Protein AF-A0A6M1T2Y1-F1 (afdb_monomer)

Organism: NCBI:txid2714858

Structure (mmCIF, N/CA/C/O backbone):
data_AF-A0A6M1T2Y1-F1
#
_entry.id   AF-A0A6M1T2Y1-F1
#
loop_
_atom_site.group_PDB
_atom_site.id
_atom_site.type_symbol
_atom_site.label_atom_id
_atom_site.label_alt_id
_atom_site.label_comp_id
_atom_site.label_asym_id
_atom_site.label_entity_id
_atom_site.label_seq_id
_atom_site.pdbx_PDB_ins_code
_atom_site.Cartn_x
_atom_site.Cartn_y
_atom_site.Cartn_z
_atom_site.occupancy
_atom_site.B_iso_or_equiv
_atom_site.auth_seq_id
_atom_site.auth_comp_id
_atom_site.auth_asym_id
_atom_site.auth_atom_id
_atom_site.pdbx_PDB_model_num
ATOM 1 N N . MET A 1 1 ? 0.303 1.688 4.050 1.00 87.56 1 MET A N 1
ATOM 2 C CA . MET A 1 1 ? 1.658 1.089 3.961 1.00 87.56 1 MET A CA 1
ATOM 3 C C . MET A 1 1 ? 2.718 2.190 3.836 1.00 87.56 1 MET A C 1
ATOM 5 O O . MET A 1 1 ? 2.373 3.242 3.313 1.00 87.56 1 MET A O 1
ATOM 9 N N . ARG A 1 2 ? 3.964 2.016 4.317 1.00 90.00 2 ARG A N 1
ATOM 10 C CA . ARG A 1 2 ? 5.060 2.997 4.106 1.00 90.00 2 ARG A CA 1
ATOM 11 C C . ARG A 1 2 ? 5.927 2.614 2.901 1.00 90.00 2 ARG A C 1
ATOM 13 O O . ARG A 1 2 ? 5.983 1.443 2.539 1.00 90.00 2 ARG A O 1
ATOM 20 N N . GLY A 1 3 ? 6.683 3.564 2.340 1.00 89.38 3 GLY A N 1
ATOM 21 C CA . GLY A 1 3 ? 7.580 3.308 1.198 1.00 89.38 3 GLY A CA 1
ATOM 22 C C . GLY A 1 3 ? 8.602 2.187 1.444 1.00 89.38 3 GLY A C 1
ATOM 23 O O . GLY A 1 3 ? 8.829 1.351 0.575 1.00 89.38 3 GLY A O 1
ATOM 24 N N . GLN A 1 4 ? 9.155 2.102 2.657 1.00 89.44 4 GLN A N 1
ATOM 25 C CA . GLN A 1 4 ? 10.063 1.017 3.058 1.00 89.44 4 GLN A CA 1
ATOM 26 C C . GLN A 1 4 ? 9.411 -0.375 3.120 1.00 89.44 4 GLN A C 1
ATOM 28 O O . GLN A 1 4 ? 10.125 -1.374 3.038 1.00 89.44 4 GLN A O 1
ATOM 33 N N . ASP A 1 5 ? 8.091 -0.436 3.319 1.00 91.69 5 ASP A N 1
ATOM 34 C CA . ASP A 1 5 ? 7.337 -1.689 3.349 1.00 91.69 5 ASP A CA 1
ATOM 35 C C . ASP A 1 5 ? 7.036 -2.117 1.901 1.00 91.69 5 ASP A C 1
ATOM 37 O O . ASP A 1 5 ? 7.315 -3.255 1.535 1.00 91.69 5 ASP A O 1
ATOM 41 N N . ILE A 1 6 ? 6.599 -1.171 1.051 1.00 91.50 6 ILE A N 1
ATOM 42 C CA . ILE A 1 6 ? 6.357 -1.376 -0.392 1.00 91.50 6 ILE A CA 1
ATOM 43 C C . ILE A 1 6 ? 7.599 -1.962 -1.077 1.00 91.50 6 ILE A C 1
ATOM 45 O O . ILE A 1 6 ? 7.507 -2.961 -1.786 1.00 91.50 6 ILE A O 1
ATOM 49 N N . ALA A 1 7 ? 8.778 -1.395 -0.806 1.00 90.69 7 ALA A N 1
ATOM 50 C CA . ALA A 1 7 ? 10.048 -1.832 -1.391 1.00 90.69 7 ALA A CA 1
ATOM 51 C C . ALA A 1 7 ? 10.436 -3.288 -1.063 1.00 90.69 7 ALA A C 1
ATOM 53 O O . ALA A 1 7 ? 11.326 -3.842 -1.705 1.00 90.69 7 ALA A O 1
ATOM 54 N N . ARG A 1 8 ? 9.813 -3.891 -0.043 1.00 90.69 8 ARG A N 1
ATOM 55 C CA . ARG A 1 8 ? 10.117 -5.241 0.452 1.00 90.69 8 ARG A CA 1
ATOM 56 C C . ARG A 1 8 ? 9.006 -6.250 0.198 1.00 90.69 8 ARG A C 1
ATOM 58 O O . ARG A 1 8 ? 9.197 -7.420 0.517 1.00 90.69 8 ARG A O 1
ATOM 65 N N . LEU A 1 9 ? 7.866 -5.820 -0.342 1.00 94.31 9 LEU A N 1
ATOM 66 C CA . LEU A 1 9 ? 6.795 -6.742 -0.678 1.00 94.31 9 LEU A CA 1
ATOM 67 C C . LEU A 1 9 ? 7.270 -7.749 -1.722 1.00 94.31 9 LEU A C 1
ATOM 69 O O . LEU A 1 9 ? 7.857 -7.398 -2.748 1.00 94.31 9 LEU A O 1
ATOM 73 N N . THR A 1 10 ? 6.953 -9.004 -1.456 1.00 96.44 10 THR A N 1
ATOM 74 C CA . THR A 1 10 ? 7.175 -10.139 -2.344 1.00 96.44 10 THR A CA 1
ATOM 75 C C . THR A 1 10 ? 5.842 -10.755 -2.732 1.00 96.44 10 THR A C 1
ATOM 77 O O . THR A 1 10 ? 4.816 -10.502 -2.096 1.00 96.44 10 THR A O 1
ATOM 80 N N . TRP A 1 11 ? 5.838 -11.604 -3.753 1.00 96.88 11 TRP A N 1
ATOM 81 C CA . TRP A 1 11 ? 4.619 -12.303 -4.154 1.00 96.88 11 TRP A CA 1
ATOM 82 C C . TRP A 1 11 ? 4.053 -13.234 -3.070 1.00 96.88 11 TRP A C 1
ATOM 84 O O . TRP A 1 11 ? 2.863 -13.515 -3.094 1.00 96.88 11 TRP A O 1
ATOM 94 N N . ALA A 1 12 ? 4.847 -13.653 -2.080 1.00 96.88 12 ALA A N 1
ATOM 95 C CA . ALA A 1 12 ? 4.388 -14.396 -0.905 1.00 96.88 12 ALA A CA 1
ATOM 96 C C . ALA A 1 12 ? 3.558 -13.537 0.071 1.00 96.88 12 ALA A C 1
ATOM 98 O O . ALA A 1 12 ? 2.841 -14.070 0.921 1.00 96.88 12 ALA A O 1
ATOM 99 N N . ASN A 1 13 ? 3.647 -12.207 -0.033 1.00 97.31 13 ASN A N 1
ATOM 100 C CA . ASN A 1 13 ? 2.791 -11.284 0.710 1.00 97.31 13 ASN A CA 1
A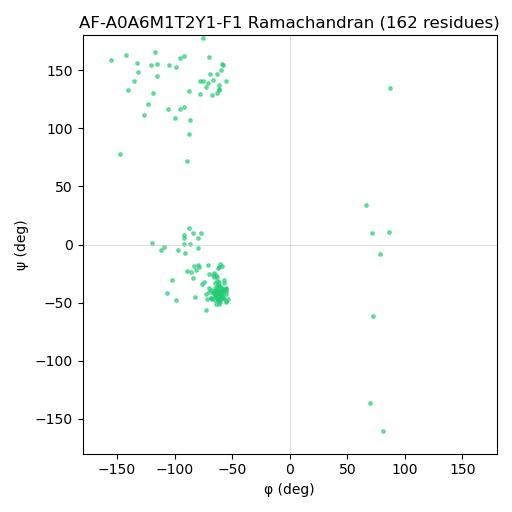TOM 101 C C . ASN A 1 13 ? 1.421 -11.112 0.043 1.00 97.31 13 ASN A C 1
ATOM 103 O O . ASN A 1 13 ? 0.474 -10.733 0.725 1.00 97.31 13 ASN A O 1
ATOM 107 N N . TYR A 1 14 ? 1.302 -11.396 -1.257 1.00 97.69 14 TYR A N 1
ATOM 108 C CA . TYR A 1 14 ? 0.048 -11.309 -1.997 1.00 97.69 14 TYR A CA 1
ATOM 109 C C . TYR A 1 14 ? -0.728 -12.627 -1.887 1.00 97.69 14 TYR A C 1
ATOM 111 O O . TYR A 1 14 ? -0.464 -13.588 -2.611 1.00 97.69 14 TYR A O 1
ATOM 119 N N . ARG A 1 15 ? -1.654 -12.695 -0.927 1.00 96.44 15 ARG A N 1
ATOM 120 C CA . ARG A 1 15 ? -2.317 -13.940 -0.509 1.00 96.44 15 ARG A CA 1
ATOM 121 C C . ARG A 1 15 ? -3.809 -13.912 -0.820 1.00 96.44 15 ARG A C 1
ATOM 123 O O . ARG A 1 15 ? -4.409 -12.845 -0.931 1.00 96.44 15 ARG A O 1
ATOM 130 N N . ALA A 1 16 ? -4.394 -15.097 -0.975 1.00 96.69 16 ALA A N 1
ATOM 131 C CA . ALA A 1 16 ? -5.843 -15.245 -0.997 1.00 96.69 16 ALA A CA 1
ATOM 132 C C . ALA A 1 16 ? -6.417 -14.967 0.397 1.00 96.69 16 ALA A C 1
ATOM 134 O O . ALA A 1 16 ? -5.779 -15.270 1.406 1.00 96.69 16 ALA A O 1
ATOM 135 N N . ASP A 1 17 ? -7.616 -14.402 0.431 1.00 95.75 17 ASP A N 1
ATOM 136 C CA . ASP A 1 17 ? -8.351 -14.129 1.657 1.00 95.75 17 ASP A CA 1
ATOM 137 C C . ASP A 1 17 ? -9.841 -14.428 1.427 1.00 95.75 17 ASP A C 1
ATOM 139 O O . ASP A 1 17 ? -10.370 -14.015 0.394 1.00 95.75 17 ASP A O 1
ATOM 143 N N . PRO A 1 18 ? -10.519 -15.154 2.333 1.00 94.31 18 PRO A N 1
ATOM 144 C CA . PRO A 1 18 ? -11.899 -15.585 2.111 1.00 94.31 18 PRO A CA 1
ATOM 145 C C . PRO A 1 18 ? -12.903 -14.426 2.060 1.00 94.31 18 PRO A C 1
ATOM 147 O O . PRO A 1 18 ? -13.911 -14.544 1.373 1.00 94.31 18 PRO A O 1
ATOM 150 N N . ASP A 1 19 ? -12.622 -13.307 2.736 1.00 95.19 19 ASP A N 1
ATOM 151 C CA . ASP A 1 19 ? -13.568 -12.189 2.856 1.00 95.19 19 ASP A CA 1
ATOM 152 C C . ASP A 1 19 ? -13.224 -11.025 1.914 1.00 95.19 19 ASP A C 1
ATOM 154 O O . ASP A 1 19 ? -14.105 -10.283 1.488 1.00 95.19 19 ASP A O 1
ATOM 158 N N . MET A 1 20 ? -11.936 -10.837 1.608 1.00 95.50 20 MET A N 1
ATOM 159 C CA . MET A 1 20 ? -11.432 -9.733 0.774 1.00 95.50 20 MET A CA 1
ATOM 160 C C . MET A 1 20 ? -10.948 -10.196 -0.611 1.00 95.50 20 MET A C 1
ATOM 162 O O . MET A 1 20 ? -10.481 -9.392 -1.418 1.00 95.50 20 MET A O 1
ATOM 166 N N . GLY A 1 21 ? -10.993 -11.502 -0.894 1.00 95.31 21 GLY A N 1
ATOM 167 C CA . GLY A 1 21 ? -10.488 -12.126 -2.119 1.00 95.31 21 GLY A CA 1
ATOM 168 C C . GLY A 1 21 ? -8.957 -12.171 -2.188 1.00 95.31 21 GLY A C 1
ATOM 169 O O . GLY A 1 21 ? -8.360 -13.249 -2.247 1.00 95.31 21 GLY A O 1
ATOM 170 N N . LYS A 1 22 ? -8.305 -11.003 -2.177 1.00 96.81 22 LYS A N 1
ATOM 171 C CA . LYS A 1 22 ? -6.844 -10.851 -2.188 1.00 96.81 22 LYS A CA 1
ATOM 172 C C . LYS A 1 22 ? -6.388 -9.813 -1.172 1.00 96.81 22 LYS A C 1
ATOM 174 O O . LYS A 1 22 ? -6.982 -8.745 -1.039 1.00 96.81 22 LYS A O 1
ATOM 179 N N . VAL A 1 23 ? -5.279 -10.106 -0.504 1.00 97.25 23 VAL A N 1
ATOM 180 C CA . VAL A 1 23 ? -4.672 -9.230 0.503 1.00 97.25 23 VAL A CA 1
ATOM 181 C C . VAL A 1 23 ? -3.173 -9.071 0.287 1.00 97.25 23 VAL A C 1
ATOM 183 O O . VAL A 1 23 ? -2.512 -9.943 -0.276 1.00 97.25 23 VAL A O 1
ATOM 186 N N . LEU A 1 24 ? -2.626 -7.972 0.802 1.00 96.69 24 LEU A N 1
ATOM 187 C CA . LEU A 1 24 ? -1.205 -7.829 1.100 1.00 96.69 24 LEU A CA 1
ATOM 188 C C . LEU A 1 24 ? -0.995 -8.055 2.601 1.00 96.69 24 LEU A C 1
ATOM 190 O O . LEU A 1 24 ? -1.377 -7.213 3.416 1.00 96.69 24 LEU A O 1
ATOM 194 N N . ALA A 1 25 ? -0.386 -9.186 2.953 1.00 95.06 25 ALA A N 1
ATOM 195 C CA . ALA A 1 25 ? -0.063 -9.579 4.322 1.00 95.06 25 ALA A CA 1
ATOM 196 C C . ALA A 1 25 ? 1.442 -9.419 4.583 1.00 95.06 25 ALA A C 1
ATOM 198 O O . ALA A 1 25 ? 2.266 -10.057 3.920 1.00 95.06 25 ALA A O 1
ATOM 199 N N . PHE A 1 26 ? 1.825 -8.539 5.510 1.00 93.69 26 PHE A N 1
ATOM 200 C CA . PHE A 1 26 ? 3.229 -8.211 5.778 1.00 93.69 26 PHE A CA 1
ATOM 201 C C . PHE A 1 26 ? 3.451 -7.683 7.198 1.00 93.69 26 PHE A C 1
ATOM 203 O O . PHE A 1 26 ? 2.549 -7.154 7.836 1.00 93.69 26 PHE A O 1
ATOM 210 N N . VAL A 1 27 ? 4.689 -7.774 7.685 1.00 91.75 27 VAL A N 1
ATOM 211 C CA . VAL A 1 27 ? 5.106 -7.194 8.970 1.00 91.75 27 VAL A CA 1
ATOM 212 C C . VAL A 1 27 ? 5.724 -5.809 8.713 1.00 91.75 27 VAL A C 1
ATOM 214 O O . VAL A 1 27 ? 6.755 -5.733 8.038 1.00 91.75 27 VAL A O 1
ATOM 217 N N . PRO A 1 28 ? 5.149 -4.700 9.222 1.00 90.00 28 PRO A N 1
ATOM 218 C CA . PRO A 1 28 ? 5.668 -3.353 8.971 1.00 90.00 28 PRO A CA 1
ATOM 219 C C . PRO A 1 28 ? 7.091 -3.177 9.500 1.00 90.00 28 PRO A C 1
ATOM 221 O O . PRO A 1 28 ? 7.382 -3.526 10.637 1.00 90.00 28 PRO A O 1
ATOM 224 N N . ARG A 1 29 ? 7.992 -2.543 8.752 1.00 88.69 29 ARG A N 1
ATOM 225 C CA . ARG A 1 29 ? 9.403 -2.451 9.164 1.00 88.69 29 ARG A CA 1
ATOM 226 C C . ARG A 1 29 ? 9.623 -1.618 10.433 1.00 88.69 29 ARG A C 1
ATOM 228 O O . ARG A 1 29 ? 10.431 -2.000 11.270 1.00 88.69 29 ARG A O 1
ATOM 235 N N . LYS A 1 30 ? 8.923 -0.485 10.587 1.00 83.06 30 LYS A N 1
ATOM 236 C CA . LYS A 1 30 ? 9.128 0.434 11.730 1.00 83.06 30 LYS A CA 1
ATOM 237 C C . LYS A 1 30 ? 8.577 -0.132 13.043 1.00 83.06 30 LYS A C 1
ATOM 239 O O . LYS A 1 30 ? 9.224 -0.028 14.076 1.00 83.06 30 LYS A O 1
ATOM 244 N N . ASN A 1 31 ? 7.388 -0.735 12.994 1.00 84.25 31 ASN A N 1
ATOM 245 C CA . ASN A 1 31 ? 6.635 -1.130 14.190 1.00 84.25 31 ASN A CA 1
ATOM 246 C C . ASN A 1 31 ? 6.370 -2.639 14.277 1.00 84.25 31 ASN A C 1
ATOM 248 O O . ASN A 1 31 ? 5.721 -3.082 15.218 1.00 84.25 31 ASN A O 1
ATOM 252 N N . GLY A 1 32 ? 6.851 -3.436 13.324 1.00 80.00 32 GLY A 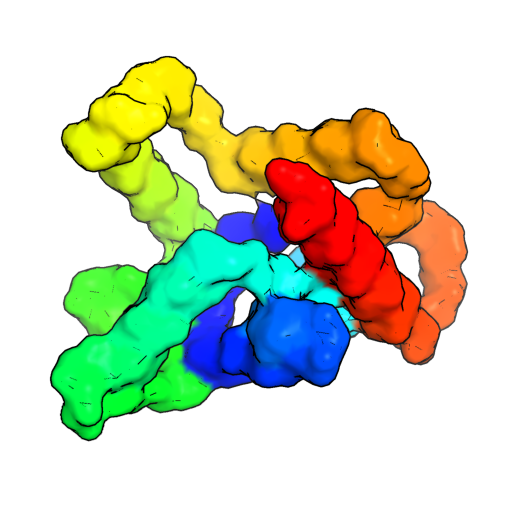N 1
ATOM 253 C CA . GLY A 1 32 ? 6.463 -4.835 13.121 1.00 80.00 32 GLY A CA 1
ATOM 254 C C . GLY A 1 32 ? 6.696 -5.743 14.315 1.00 80.00 32 GLY A C 1
ATOM 255 O O . GLY A 1 32 ? 5.822 -6.52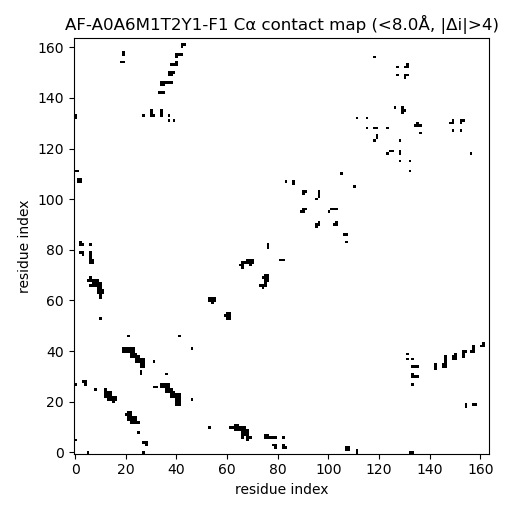7 14.660 1.00 80.00 32 GLY A O 1
ATOM 256 N N . GLY A 1 33 ? 7.811 -5.569 15.032 1.00 81.69 33 GLY A N 1
ATOM 257 C CA . GLY A 1 33 ? 8.070 -6.323 16.266 1.00 81.69 33 GLY A CA 1
ATOM 258 C C . GLY A 1 33 ? 7.035 -6.069 17.371 1.00 81.69 33 GLY A C 1
ATOM 259 O O . GLY A 1 33 ? 6.894 -6.872 18.295 1.00 81.69 33 GLY A O 1
ATOM 260 N N . LYS A 1 34 ? 6.292 -4.961 17.282 1.00 82.06 34 LYS A N 1
ATOM 261 C CA . LYS A 1 34 ? 5.204 -4.607 18.194 1.00 82.06 34 LYS A CA 1
ATOM 262 C C . LYS A 1 34 ? 3.842 -4.971 17.598 1.00 82.06 34 LYS A C 1
ATOM 264 O O . LYS A 1 34 ? 3.031 -5.552 18.311 1.00 82.06 34 LYS A O 1
ATOM 269 N N . VAL A 1 35 ? 3.567 -4.624 16.341 1.00 79.31 35 VAL A N 1
ATOM 270 C CA . VAL A 1 35 ? 2.224 -4.779 15.742 1.00 79.31 35 VAL A CA 1
ATOM 271 C C . VAL A 1 35 ? 1.962 -6.167 15.153 1.00 79.31 35 VAL A C 1
ATOM 273 O O . VAL A 1 35 ? 0.812 -6.581 15.114 1.00 79.31 35 VAL A O 1
ATOM 276 N N . GLY A 1 36 ? 3.003 -6.918 14.787 1.00 85.50 36 GLY A N 1
ATOM 277 C CA . GLY A 1 36 ? 2.870 -8.213 14.117 1.00 85.50 36 GLY A CA 1
ATOM 278 C C . GLY A 1 36 ? 2.622 -8.088 12.611 1.00 85.50 36 GLY A C 1
ATOM 279 O O . GLY A 1 36 ? 2.941 -7.065 11.999 1.00 85.50 36 GLY A O 1
ATOM 280 N N . GLU A 1 37 ? 2.105 -9.163 12.010 1.00 89.50 37 GLU A N 1
ATOM 281 C CA . GLU A 1 37 ? 1.658 -9.158 10.614 1.00 89.50 37 GLU A CA 1
ATOM 282 C C . GLU A 1 37 ? 0.358 -8.360 10.495 1.00 89.50 37 GLU A C 1
ATOM 284 O O . GLU A 1 37 ? -0.559 -8.506 11.303 1.00 89.50 37 GLU A O 1
ATOM 289 N N . ILE A 1 38 ? 0.300 -7.513 9.474 1.00 89.50 38 ILE A N 1
ATOM 290 C CA . ILE A 1 38 ? -0.861 -6.708 9.126 1.00 89.50 38 ILE A CA 1
ATOM 291 C C . ILE A 1 38 ? -1.357 -7.159 7.761 1.00 89.50 38 ILE A C 1
ATOM 293 O O . ILE A 1 38 ? -0.562 -7.513 6.889 1.00 89.50 38 ILE A O 1
ATOM 297 N N . THR A 1 39 ? -2.670 -7.132 7.584 1.00 93.38 39 THR A N 1
ATOM 298 C CA . THR A 1 39 ? -3.333 -7.546 6.349 1.00 93.38 39 THR A CA 1
ATOM 299 C C . THR A 1 39 ? -4.084 -6.353 5.787 1.00 93.38 39 THR A C 1
ATOM 301 O O . THR A 1 39 ? -4.801 -5.691 6.529 1.00 93.38 39 THR A O 1
ATOM 304 N N . ILE A 1 40 ? -3.897 -6.070 4.499 1.00 94.25 40 ILE A N 1
ATOM 305 C CA . ILE A 1 40 ? -4.600 -5.001 3.785 1.00 94.25 40 ILE A CA 1
ATOM 306 C C . ILE A 1 40 ? -5.322 -5.621 2.588 1.00 94.25 40 ILE A C 1
ATOM 308 O O . ILE A 1 40 ? -4.671 -6.219 1.730 1.00 94.25 40 ILE A O 1
ATOM 312 N N . GLY A 1 41 ? -6.646 -5.472 2.526 1.00 95.75 41 GLY A N 1
ATOM 313 C CA . GLY A 1 41 ? -7.458 -5.884 1.376 1.00 95.75 41 GLY A CA 1
ATOM 314 C C . GLY A 1 41 ? -7.064 -5.130 0.109 1.00 95.75 41 GLY A C 1
ATOM 315 O O . GLY A 1 41 ? -6.908 -3.909 0.134 1.00 95.75 41 GLY A O 1
ATOM 316 N N . VAL A 1 42 ? -6.894 -5.849 -0.999 1.00 95.44 42 VAL A N 1
ATOM 317 C CA . VAL A 1 42 ? -6.491 -5.272 -2.287 1.00 95.44 42 VAL A CA 1
ATOM 318 C C . VAL A 1 42 ? -7.744 -4.904 -3.091 1.00 95.44 42 VAL A C 1
ATOM 320 O O . VAL A 1 42 ? -8.518 -5.805 -3.414 1.00 95.44 42 VAL A O 1
ATOM 323 N N . PRO A 1 43 ? -7.968 -3.617 -3.429 1.00 92.38 43 PRO A N 1
ATOM 324 C CA . PRO A 1 43 ? -9.107 -3.195 -4.251 1.00 92.38 43 PRO A CA 1
ATOM 325 C C . PRO A 1 43 ? -9.117 -3.862 -5.632 1.00 92.38 43 PRO A C 1
ATOM 327 O O . PRO A 1 43 ? -8.058 -4.235 -6.137 1.00 92.38 43 PRO A O 1
ATOM 330 N N . ALA A 1 44 ? -10.290 -3.977 -6.261 1.00 91.38 44 ALA A N 1
ATOM 331 C CA . ALA A 1 44 ? -10.478 -4.730 -7.508 1.00 91.38 44 ALA A CA 1
ATOM 332 C C . ALA A 1 44 ? -9.554 -4.283 -8.661 1.00 91.38 44 ALA A C 1
ATOM 334 O O . ALA A 1 44 ? -8.964 -5.124 -9.344 1.00 91.38 44 ALA A O 1
ATOM 335 N N . GLU A 1 45 ? -9.369 -2.973 -8.842 1.00 91.44 45 GLU A N 1
ATOM 336 C CA . GLU A 1 45 ? -8.491 -2.418 -9.881 1.00 91.44 45 GLU A CA 1
ATOM 337 C C . GLU A 1 45 ? -7.026 -2.807 -9.654 1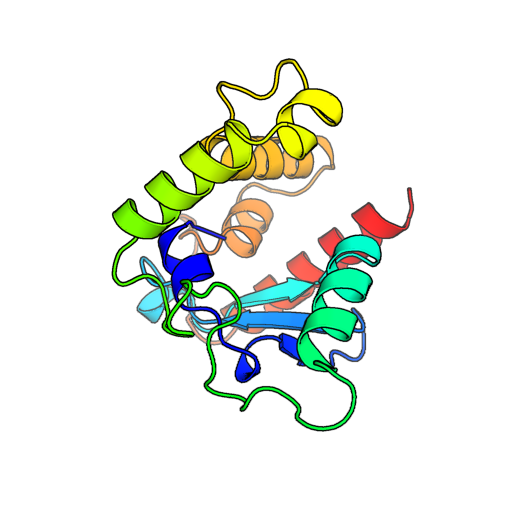.00 91.44 45 GLU A C 1
ATOM 339 O O . GLU A 1 45 ? -6.376 -3.387 -10.526 1.00 91.44 45 GLU A O 1
ATOM 344 N N . LEU A 1 46 ? -6.515 -2.577 -8.438 1.00 93.12 46 LEU A N 1
ATOM 345 C CA . LEU A 1 46 ? -5.151 -2.959 -8.073 1.00 93.12 46 LEU A CA 1
ATOM 346 C C . LEU A 1 46 ? -4.966 -4.480 -8.122 1.00 93.12 46 LEU A C 1
ATOM 348 O O . LEU A 1 46 ? -3.914 -4.963 -8.533 1.00 93.12 46 LEU A O 1
ATOM 352 N N . ARG A 1 47 ? -5.987 -5.243 -7.725 1.00 95.38 47 ARG A N 1
ATOM 353 C CA . ARG A 1 47 ? -5.982 -6.703 -7.804 1.00 95.38 47 ARG A CA 1
ATOM 354 C C . ARG A 1 47 ? -5.799 -7.160 -9.244 1.00 95.38 47 ARG A C 1
ATOM 356 O O . ARG A 1 47 ? -4.947 -8.004 -9.474 1.00 95.38 47 ARG A O 1
ATOM 363 N N . SER A 1 48 ? -6.543 -6.588 -10.185 1.00 94.88 48 SER A N 1
ATOM 364 C CA . SER A 1 48 ? -6.460 -6.961 -11.601 1.00 94.88 48 SER A CA 1
ATOM 365 C C . SER A 1 48 ? -5.047 -6.745 -12.152 1.00 94.88 48 SER A C 1
ATOM 367 O O . SER A 1 48 ? -4.492 -7.627 -12.805 1.00 94.88 48 SER A O 1
ATOM 369 N N . LEU A 1 49 ? -4.418 -5.616 -11.804 1.00 94.06 49 LEU A N 1
ATOM 370 C CA . LEU A 1 49 ? -3.028 -5.330 -12.171 1.00 94.06 49 LEU A CA 1
ATOM 371 C C . LEU A 1 49 ? -2.041 -6.322 -11.533 1.00 94.06 49 LEU A C 1
ATOM 373 O O . LEU A 1 49 ? -1.153 -6.837 -12.211 1.00 94.06 49 LEU A O 1
ATOM 377 N N . LEU A 1 50 ? -2.193 -6.617 -10.239 1.00 95.81 50 LEU A N 1
ATOM 378 C CA . LEU A 1 50 ? -1.307 -7.540 -9.524 1.00 95.81 50 LEU A CA 1
ATOM 379 C C . LEU A 1 50 ? -1.465 -8.992 -9.991 1.00 95.81 50 LEU A C 1
ATOM 381 O O . LEU A 1 50 ? -0.458 -9.687 -10.120 1.00 95.81 50 LEU A O 1
ATOM 385 N N . ASP A 1 51 ? -2.690 -9.441 -10.266 1.00 95.56 51 ASP A N 1
ATOM 386 C CA . ASP A 1 51 ? -2.974 -10.772 -10.805 1.00 95.56 51 ASP A CA 1
ATOM 387 C C . ASP A 1 51 ? -2.328 -10.923 -12.200 1.00 95.56 51 ASP A C 1
ATOM 389 O O . ASP A 1 51 ? -1.625 -11.906 -12.437 1.00 95.56 51 ASP A O 1
ATOM 393 N N . ALA A 1 52 ? -2.440 -9.916 -13.078 1.00 93.75 52 ALA A N 1
ATOM 394 C CA . ALA A 1 52 ? -1.765 -9.911 -14.382 1.00 93.75 52 ALA A CA 1
ATOM 395 C C . ALA A 1 52 ? -0.230 -9.934 -14.249 1.00 93.75 52 ALA A C 1
ATOM 397 O O . ALA A 1 52 ? 0.452 -10.743 -14.878 1.00 93.75 52 ALA A O 1
ATOM 398 N N . MET A 1 53 ? 0.332 -9.104 -13.364 1.00 93.19 53 MET A N 1
ATOM 399 C CA . MET A 1 53 ? 1.772 -9.100 -13.083 1.00 93.19 53 MET A CA 1
ATOM 400 C C . MET A 1 53 ? 2.273 -10.438 -12.512 1.00 93.19 53 MET A C 1
ATOM 402 O O . MET A 1 53 ? 3.407 -10.837 -12.788 1.00 93.19 53 MET A O 1
ATOM 406 N N . LYS A 1 54 ? 1.456 -11.128 -11.704 1.00 93.12 54 LYS A N 1
ATOM 407 C CA . LYS A 1 54 ? 1.779 -12.437 -11.120 1.00 93.12 54 LYS A CA 1
ATOM 408 C C . LYS A 1 54 ? 1.653 -13.573 -12.133 1.00 93.12 54 LYS A C 1
ATOM 410 O O . LYS A 1 54 ? 2.430 -14.522 -12.054 1.00 93.12 54 LYS A O 1
ATOM 415 N N . ALA A 1 55 ? 0.709 -13.483 -13.065 1.00 91.38 55 ALA A N 1
ATOM 416 C CA . ALA A 1 55 ? 0.594 -14.428 -14.172 1.00 91.38 55 ALA A CA 1
ATOM 417 C C . ALA A 1 55 ? 1.831 -14.384 -15.088 1.00 91.38 55 ALA A C 1
ATOM 419 O O . ALA A 1 55 ? 2.198 -15.405 -15.667 1.00 91.38 55 ALA A O 1
ATOM 420 N N . GLY A 1 56 ? 2.513 -13.235 -15.157 1.00 85.19 56 GLY A N 1
ATOM 421 C CA . GLY A 1 56 ? 3.715 -13.065 -15.967 1.00 85.19 56 GLY A CA 1
ATOM 422 C C . GLY A 1 56 ? 3.381 -13.094 -17.457 1.00 85.19 56 GLY A C 1
ATOM 423 O O . GLY A 1 56 ? 2.401 -12.495 -17.885 1.00 85.19 56 GLY A O 1
ATOM 424 N N . ASP A 1 57 ? 4.187 -13.806 -18.239 1.00 81.19 57 ASP A N 1
ATOM 425 C CA . ASP A 1 57 ? 3.935 -14.084 -19.662 1.00 81.19 57 ASP A CA 1
ATOM 426 C C . ASP A 1 57 ? 3.005 -15.296 -19.882 1.00 81.19 57 ASP A C 1
ATOM 428 O O . ASP A 1 57 ? 2.880 -15.797 -20.997 1.00 81.19 57 ASP A O 1
ATOM 432 N N . GLY A 1 58 ? 2.386 -15.811 -18.812 1.00 76.38 58 GLY A N 1
ATOM 433 C CA . GLY A 1 58 ? 1.566 -17.023 -18.835 1.00 76.38 58 GLY A CA 1
ATOM 434 C C . GLY A 1 58 ? 2.366 -18.331 -18.848 1.00 76.38 58 GLY A C 1
ATOM 435 O O . GLY A 1 58 ? 1.774 -19.392 -18.666 1.00 76.38 58 GLY A O 1
ATOM 436 N N . THR A 1 59 ? 3.693 -18.270 -18.998 1.00 75.12 59 THR A N 1
ATOM 437 C CA . THR A 1 59 ? 4.587 -19.439 -19.043 1.00 75.12 59 THR A CA 1
ATOM 438 C C . THR A 1 59 ? 5.395 -19.564 -17.754 1.00 75.12 59 THR A C 1
ATOM 440 O O . THR A 1 59 ? 5.534 -20.658 -17.206 1.00 75.12 59 THR A O 1
ATOM 443 N N . VAL A 1 60 ? 5.893 -18.442 -17.225 1.00 78.44 60 VAL A N 1
ATOM 444 C CA . VAL A 1 60 ? 6.682 -18.404 -15.989 1.00 78.44 60 VAL A CA 1
ATOM 445 C C . VAL A 1 60 ? 6.086 -17.408 -15.003 1.00 78.44 60 VAL A C 1
ATOM 447 O O . VAL A 1 60 ? 6.175 -16.189 -15.161 1.00 78.44 60 VAL A O 1
ATOM 450 N N . GLN A 1 61 ? 5.540 -17.935 -13.908 1.00 86.25 61 GLN A N 1
ATOM 451 C CA . GLN A 1 61 ? 5.123 -17.102 -12.787 1.00 86.25 61 GLN A CA 1
ATOM 452 C C . GLN A 1 61 ? 6.341 -16.685 -11.949 1.00 86.25 61 GLN A C 1
ATOM 454 O O . GLN A 1 61 ? 7.221 -17.508 -11.679 1.00 86.25 61 GLN A O 1
ATOM 459 N N . PRO A 1 62 ? 6.395 -15.438 -11.448 1.00 89.62 62 PRO A N 1
ATOM 460 C CA . PRO A 1 62 ? 7.414 -15.029 -10.494 1.00 89.62 62 PRO A CA 1
ATOM 461 C C . PRO A 1 62 ? 7.423 -15.941 -9.263 1.00 89.62 62 PRO A C 1
ATOM 463 O O . PRO A 1 62 ? 6.363 -16.285 -8.734 1.00 89.62 62 PRO A O 1
ATOM 466 N N . ALA A 1 63 ? 8.605 -16.269 -8.743 1.00 91.62 63 ALA A N 1
ATOM 467 C CA . ALA A 1 63 ? 8.725 -16.999 -7.483 1.00 91.62 63 ALA A CA 1
ATOM 468 C C . ALA A 1 63 ? 8.044 -16.245 -6.322 1.00 91.62 63 ALA A C 1
ATOM 470 O O . ALA A 1 63 ? 7.924 -15.019 -6.338 1.00 91.62 63 ALA A O 1
ATOM 471 N N . GLY A 1 64 ? 7.610 -16.967 -5.283 1.00 92.38 64 GLY A N 1
ATOM 472 C CA . GLY A 1 64 ? 6.960 -16.361 -4.113 1.00 92.38 64 GLY A CA 1
ATOM 473 C C . GLY A 1 64 ? 7.833 -15.311 -3.414 1.00 92.38 64 GLY A C 1
ATOM 474 O O . GLY A 1 64 ? 7.352 -14.244 -3.056 1.00 92.38 64 GLY A O 1
ATOM 475 N N . ASN A 1 65 ? 9.134 -15.564 -3.290 1.00 94.00 65 ASN A N 1
ATOM 476 C CA . ASN A 1 65 ? 10.092 -14.627 -2.695 1.00 94.00 65 ASN A CA 1
ATOM 477 C C . ASN A 1 65 ? 10.542 -13.505 -3.650 1.00 94.00 65 ASN A C 1
ATOM 479 O O . ASN A 1 65 ? 11.315 -12.637 -3.240 1.00 94.00 65 ASN A O 1
ATOM 483 N N . ALA A 1 66 ? 10.094 -13.507 -4.910 1.00 94.62 66 ALA A N 1
ATOM 484 C CA . ALA A 1 66 ? 10.449 -12.450 -5.841 1.00 94.62 66 ALA A CA 1
ATOM 485 C C . ALA A 1 66 ? 9.734 -11.141 -5.448 1.00 94.62 66 ALA A C 1
ATOM 487 O O . ALA A 1 66 ? 8.559 -11.169 -5.064 1.00 94.62 66 ALA A O 1
ATOM 488 N N . PRO A 1 67 ? 10.423 -9.991 -5.536 1.00 95.19 67 PRO A N 1
ATOM 489 C CA . PRO A 1 67 ? 9.853 -8.695 -5.194 1.00 95.19 67 PRO A CA 1
ATOM 490 C C . PRO A 1 67 ? 8.736 -8.295 -6.162 1.00 95.19 67 PRO A C 1
ATOM 492 O O . PRO A 1 67 ? 8.860 -8.492 -7.373 1.00 95.19 67 PRO A O 1
ATOM 495 N N . ILE A 1 68 ? 7.676 -7.682 -5.626 1.00 94.88 68 ILE A N 1
ATOM 496 C CA . ILE A 1 68 ? 6.610 -7.064 -6.430 1.00 94.88 68 ILE A CA 1
ATOM 497 C C . ILE A 1 68 ? 7.150 -5.775 -7.060 1.00 94.88 68 ILE A C 1
ATOM 499 O O . ILE A 1 68 ? 7.178 -5.630 -8.280 1.00 94.88 68 ILE A O 1
ATOM 503 N N . CYS A 1 69 ? 7.652 -4.857 -6.229 1.00 92.00 69 CYS A N 1
ATOM 504 C CA . CYS A 1 69 ? 8.321 -3.641 -6.683 1.00 92.00 69 CYS A CA 1
ATOM 505 C C . CYS A 1 69 ? 9.808 -3.927 -6.916 1.00 92.00 69 CYS A C 1
ATOM 507 O O . CYS A 1 69 ? 10.575 -4.102 -5.964 1.00 92.00 69 CYS A O 1
ATOM 509 N N . ARG A 1 70 ? 10.216 -3.978 -8.186 1.00 90.88 70 ARG A N 1
ATOM 510 C CA . ARG A 1 70 ? 11.560 -4.394 -8.599 1.00 90.88 70 ARG A CA 1
ATOM 511 C C . ARG A 1 70 ? 12.183 -3.431 -9.601 1.00 90.88 70 ARG A C 1
ATOM 513 O O . ARG A 1 70 ? 11.484 -2.842 -10.417 1.00 90.88 70 ARG A O 1
ATOM 520 N N . ASN A 1 71 ? 13.504 -3.304 -9.551 1.00 88.94 71 ASN A N 1
ATOM 521 C CA . ASN A 1 71 ? 14.265 -2.562 -10.553 1.00 88.94 71 ASN A CA 1
ATOM 522 C C . ASN A 1 71 ? 14.390 -3.352 -11.870 1.00 88.94 71 ASN A C 1
ATOM 524 O O . ASN A 1 71 ? 13.981 -4.511 -11.962 1.00 88.94 71 ASN A O 1
ATOM 528 N N . SER A 1 72 ? 15.027 -2.749 -12.876 1.00 86.50 72 SER A N 1
ATOM 529 C CA . SER A 1 72 ? 15.278 -3.370 -14.188 1.00 86.50 72 SER A CA 1
ATOM 530 C C . SER A 1 72 ? 16.090 -4.671 -14.130 1.00 86.50 72 SER A C 1
ATOM 532 O O . SER A 1 72 ? 16.045 -5.464 -15.062 1.00 86.50 72 SER A O 1
ATOM 534 N N . ARG A 1 73 ? 16.801 -4.934 -13.025 1.00 88.31 73 ARG A N 1
ATOM 535 C CA . ARG A 1 73 ? 17.548 -6.180 -12.777 1.00 88.31 73 ARG A CA 1
ATOM 536 C C . ARG A 1 73 ? 16.719 -7.238 -12.038 1.00 88.31 73 ARG A C 1
ATOM 538 O O . ARG A 1 73 ? 17.280 -8.218 -11.555 1.00 88.31 73 ARG A O 1
ATOM 545 N N . GLY A 1 74 ? 15.418 -7.010 -11.857 1.00 88.38 74 GLY A N 1
ATOM 546 C CA . GLY A 1 74 ? 14.511 -7.909 -11.143 1.00 88.38 74 GLY A CA 1
ATOM 547 C C . GLY A 1 74 ? 14.706 -7.952 -9.622 1.00 88.38 74 GLY A C 1
ATOM 548 O O . GLY A 1 74 ? 14.117 -8.805 -8.962 1.00 88.38 74 GLY A O 1
ATOM 549 N N . LYS A 1 75 ? 15.512 -7.050 -9.043 1.00 90.12 75 LYS A N 1
ATOM 550 C CA . LYS A 1 75 ? 15.798 -7.012 -7.599 1.00 90.12 75 LYS A CA 1
ATOM 551 C C . LYS A 1 75 ? 14.939 -5.979 -6.877 1.00 90.12 75 LYS A C 1
ATOM 553 O O . LYS A 1 75 ? 14.564 -4.962 -7.457 1.00 90.12 75 LYS A O 1
ATOM 558 N N . ALA A 1 76 ? 14.684 -6.226 -5.594 1.00 90.88 76 ALA A N 1
ATOM 559 C CA . ALA A 1 76 ? 14.006 -5.280 -4.716 1.00 90.88 76 ALA A CA 1
ATOM 560 C C . ALA A 1 76 ? 14.793 -3.966 -4.639 1.00 90.88 76 ALA A C 1
ATOM 562 O O . ALA A 1 76 ? 16.027 -3.961 -4.728 1.00 90.88 76 ALA A O 1
ATOM 563 N N . TYR A 1 77 ? 14.093 -2.853 -4.432 1.00 90.25 77 TYR A N 1
ATOM 564 C CA . TYR A 1 77 ? 14.763 -1.584 -4.173 1.00 90.25 77 TYR A CA 1
ATOM 565 C C . TYR A 1 77 ? 15.480 -1.640 -2.812 1.00 90.25 77 TYR A C 1
ATOM 567 O O . TYR A 1 77 ? 14.866 -2.009 -1.809 1.00 90.25 77 TYR A O 1
ATOM 575 N N . PRO A 1 78 ? 16.778 -1.289 -2.742 1.00 86.06 78 PRO A N 1
ATOM 576 C CA . PRO A 1 78 ? 17.604 -1.571 -1.564 1.00 86.06 78 PRO A CA 1
ATOM 577 C C . PRO A 1 78 ? 17.220 -0.726 -0.341 1.00 86.06 78 PRO A C 1
ATOM 579 O O . PRO A 1 78 ? 17.462 -1.126 0.799 1.00 86.06 78 PRO A O 1
ATOM 582 N N . THR A 1 79 ? 16.628 0.451 -0.559 1.00 86.69 79 THR A N 1
ATOM 583 C CA . THR A 1 79 ? 16.317 1.424 0.493 1.00 86.69 79 THR A CA 1
ATOM 584 C C . THR A 1 79 ? 14.982 2.122 0.242 1.00 86.69 79 THR A C 1
ATOM 586 O O . THR A 1 79 ? 14.469 2.145 -0.878 1.00 86.69 79 THR A O 1
ATOM 589 N N . GLU A 1 80 ? 14.432 2.752 1.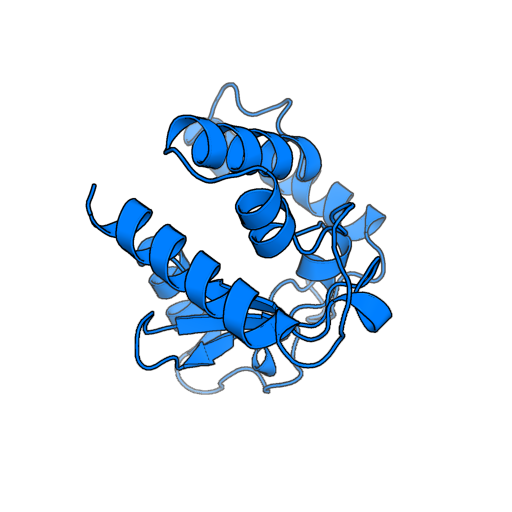286 1.00 86.31 80 GLU A N 1
ATOM 590 C CA . GLU A 1 80 ? 13.280 3.649 1.134 1.00 86.31 80 GLU A CA 1
ATOM 591 C C . GLU A 1 80 ? 13.601 4.816 0.195 1.00 86.31 80 GLU A C 1
ATOM 593 O O . GLU A 1 80 ? 12.749 5.216 -0.593 1.00 86.31 80 GLU A O 1
ATOM 598 N N . ASN A 1 81 ? 14.834 5.332 0.235 1.00 89.81 81 ASN A N 1
ATOM 599 C CA . ASN A 1 81 ? 15.250 6.415 -0.648 1.00 89.81 81 ASN A CA 1
ATOM 600 C C . ASN A 1 81 ? 15.201 5.996 -2.125 1.00 89.81 81 ASN A C 1
ATOM 602 O O . ASN A 1 81 ? 14.677 6.737 -2.949 1.00 89.81 81 ASN A O 1
ATOM 606 N N . ALA A 1 82 ? 15.650 4.778 -2.451 1.00 90.62 82 ALA A N 1
ATOM 607 C CA . ALA A 1 82 ? 15.526 4.238 -3.804 1.00 90.62 82 ALA A CA 1
ATOM 608 C C . ALA A 1 82 ? 14.051 4.133 -4.236 1.00 90.62 82 ALA A C 1
ATOM 610 O O . ALA A 1 82 ? 13.705 4.524 -5.347 1.00 90.62 82 ALA A O 1
ATOM 611 N N . MET A 1 83 ? 13.159 3.695 -3.340 1.00 90.19 83 MET A N 1
ATOM 612 C CA . MET A 1 83 ? 11.716 3.661 -3.617 1.00 90.19 83 MET A CA 1
ATOM 613 C C . MET A 1 83 ? 11.125 5.065 -3.828 1.00 90.19 83 MET A C 1
ATOM 615 O O . MET A 1 83 ? 10.293 5.268 -4.709 1.00 90.19 83 MET A O 1
ATOM 619 N N . ARG A 1 84 ? 11.572 6.061 -3.052 1.00 90.75 84 ARG A N 1
ATOM 620 C CA . ARG A 1 84 ? 11.167 7.464 -3.227 1.00 90.75 84 ARG A CA 1
ATOM 621 C C . ARG A 1 84 ? 11.637 8.020 -4.567 1.00 90.75 84 ARG A C 1
ATOM 623 O O . ARG A 1 84 ? 10.849 8.677 -5.233 1.00 90.75 84 ARG A O 1
ATOM 630 N N . GLN A 1 85 ? 12.871 7.736 -4.981 1.00 92.00 85 GLN A N 1
ATOM 631 C CA . GLN A 1 85 ? 13.385 8.144 -6.292 1.00 92.00 85 GLN A CA 1
ATOM 632 C C . GLN A 1 85 ? 12.561 7.538 -7.430 1.00 92.00 85 GLN A C 1
ATOM 634 O O . GLN A 1 85 ? 12.182 8.254 -8.349 1.00 92.00 85 GLN A O 1
ATOM 639 N N . VAL A 1 86 ? 12.207 6.254 -7.337 1.00 91.19 86 VAL A N 1
ATOM 640 C CA . VAL A 1 86 ? 11.330 5.591 -8.317 1.00 91.19 86 VAL A CA 1
ATOM 641 C C . VAL A 1 86 ? 9.969 6.273 -8.386 1.00 91.19 86 VAL A C 1
ATOM 643 O O . VAL A 1 86 ? 9.481 6.532 -9.478 1.00 91.19 86 VAL A O 1
ATOM 646 N N . TRP A 1 87 ? 9.379 6.623 -7.241 1.00 92.62 87 TRP A N 1
ATOM 647 C CA . TRP A 1 87 ? 8.131 7.385 -7.214 1.00 92.62 87 TRP A CA 1
ATOM 648 C C . TRP A 1 87 ? 8.262 8.743 -7.917 1.00 92.62 87 TRP A C 1
ATOM 650 O O . TRP A 1 87 ? 7.382 9.110 -8.688 1.00 92.62 87 TRP A O 1
ATOM 660 N N . GLN A 1 88 ? 9.372 9.467 -7.720 1.00 92.56 88 GLN A N 1
ATOM 661 C CA . GLN A 1 88 ? 9.616 10.708 -8.467 1.00 92.56 88 GLN A CA 1
ATOM 662 C C . GLN A 1 88 ? 9.679 10.455 -9.978 1.00 92.56 88 GLN A C 1
ATOM 664 O O . GLN A 1 88 ? 9.070 11.199 -10.736 1.00 92.56 88 GLN A O 1
ATOM 669 N N . GLN A 1 89 ? 10.336 9.379 -10.419 1.00 91.88 89 GLN A N 1
ATOM 670 C CA . GLN A 1 89 ? 10.397 9.030 -11.843 1.00 91.88 89 GLN A CA 1
ATOM 671 C C . GLN A 1 89 ? 9.024 8.661 -12.419 1.00 91.88 89 GLN A C 1
ATOM 673 O O . GLN A 1 89 ? 8.687 9.100 -13.515 1.00 91.88 89 GLN A O 1
ATOM 678 N N . VAL A 1 90 ? 8.197 7.921 -11.670 1.00 91.69 90 VAL A N 1
ATOM 679 C CA . VAL A 1 90 ? 6.810 7.625 -12.068 1.00 91.69 90 VAL A CA 1
ATOM 680 C C . VAL A 1 90 ? 6.032 8.920 -12.289 1.00 91.69 90 VAL A C 1
ATOM 682 O O . VAL A 1 90 ? 5.401 9.067 -13.331 1.00 91.69 90 VAL A O 1
ATOM 685 N N . LYS A 1 91 ? 6.139 9.892 -11.376 1.00 93.50 91 LYS A N 1
ATOM 686 C CA . LYS A 1 91 ? 5.464 11.191 -11.520 1.00 93.50 91 LYS A CA 1
ATOM 687 C C . LYS A 1 91 ? 5.950 12.021 -12.709 1.00 93.50 91 LYS A C 1
ATOM 689 O O . LYS A 1 91 ? 5.207 12.851 -13.223 1.00 93.50 91 LYS A O 1
ATOM 694 N N . LEU A 1 92 ? 7.193 11.819 -13.145 1.00 92.31 92 LEU A N 1
ATOM 695 C CA . LEU A 1 92 ? 7.744 12.498 -14.318 1.00 92.31 92 LEU A CA 1
ATOM 696 C C . LEU A 1 92 ? 7.295 11.871 -15.643 1.00 92.31 92 LEU A C 1
ATOM 698 O O . LEU A 1 92 ? 7.400 12.547 -16.671 1.00 92.31 92 LEU A O 1
ATOM 702 N N . SER A 1 93 ? 6.790 10.631 -15.620 1.00 93.38 93 SER A N 1
ATOM 703 C CA . SER A 1 93 ? 6.301 9.933 -16.811 1.00 93.38 93 SER A CA 1
ATOM 704 C C . SER A 1 93 ? 5.101 10.641 -17.445 1.00 93.38 93 SER A C 1
ATOM 706 O O . SER A 1 93 ? 4.259 11.218 -16.754 1.00 93.38 93 SER A O 1
ATOM 708 N N . GLU A 1 94 ? 5.006 10.567 -18.772 1.00 94.56 94 GLU A N 1
ATOM 709 C CA . GLU A 1 94 ? 3.890 11.148 -19.528 1.00 94.56 94 GLU A CA 1
ATOM 710 C C . GLU A 1 94 ? 2.552 10.531 -19.120 1.00 94.56 94 GLU A C 1
ATOM 712 O O . GLU A 1 94 ? 1.583 11.256 -18.924 1.00 94.56 94 GLU A O 1
ATOM 717 N N . ALA A 1 95 ? 2.518 9.213 -18.895 1.00 93.19 95 ALA A N 1
ATOM 718 C CA . ALA A 1 95 ? 1.318 8.510 -18.450 1.00 93.19 95 ALA A CA 1
ATOM 719 C C . ALA A 1 95 ? 0.787 9.054 -17.113 1.00 93.19 95 ALA A C 1
ATOM 721 O O . ALA A 1 95 ? -0.414 9.273 -16.975 1.00 93.19 95 ALA A O 1
ATOM 722 N N . PHE A 1 96 ? 1.670 9.319 -16.140 1.00 93.38 96 PHE A N 1
ATOM 723 C CA . PHE A 1 96 ? 1.252 9.901 -14.864 1.00 93.38 96 PHE A CA 1
ATOM 724 C C . PHE A 1 96 ? 0.767 11.341 -15.031 1.00 93.38 96 PHE A C 1
ATOM 726 O O . PHE A 1 96 ? -0.285 11.683 -14.507 1.00 93.38 96 PHE A O 1
ATOM 733 N N . LYS A 1 97 ? 1.498 12.176 -15.780 1.00 93.94 97 LYS A N 1
ATOM 734 C CA . LYS A 1 97 ? 1.103 13.572 -16.033 1.00 93.94 97 LYS A CA 1
ATOM 735 C C . LYS A 1 97 ? -0.219 13.676 -16.791 1.00 93.94 97 LYS A C 1
ATOM 737 O O . LYS A 1 97 ? -0.988 14.585 -16.522 1.00 93.94 97 LYS A O 1
ATOM 742 N N . ALA A 1 98 ? -0.494 12.752 -17.710 1.00 94.94 98 ALA A N 1
ATOM 743 C CA . ALA A 1 98 ? -1.765 12.692 -18.423 1.00 94.94 98 ALA A CA 1
ATOM 744 C C . ALA A 1 98 ? -2.915 12.250 -17.505 1.0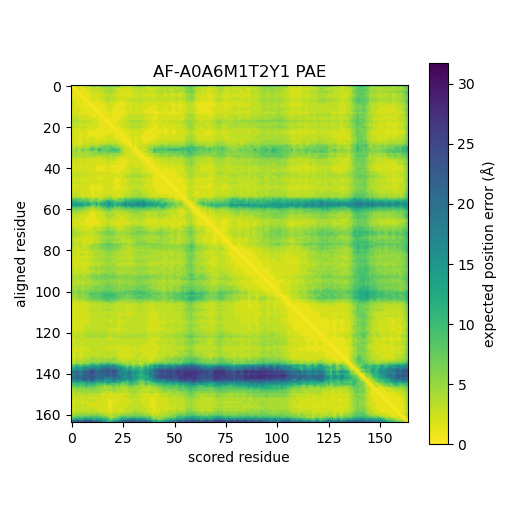0 94.94 98 ALA A C 1
ATOM 746 O O . ALA A 1 98 ? -4.003 12.813 -17.574 1.00 94.94 98 ALA A O 1
ATOM 747 N N . ALA A 1 99 ? -2.676 11.264 -16.634 1.00 92.88 99 ALA A N 1
ATOM 748 C CA . ALA A 1 99 ? -3.687 10.765 -15.703 1.00 92.88 99 ALA A CA 1
ATOM 749 C C . ALA A 1 99 ? -3.953 11.721 -14.527 1.00 92.88 99 ALA A C 1
ATOM 751 O O . ALA A 1 99 ? -5.068 11.767 -14.014 1.00 92.88 99 ALA A O 1
ATOM 752 N N . LEU A 1 100 ? -2.933 12.460 -14.080 1.00 93.12 100 LEU A N 1
ATOM 753 C CA . LEU A 1 100 ? -3.007 13.359 -12.932 1.00 93.12 100 LEU A CA 1
ATOM 754 C C . LEU A 1 100 ? -2.091 14.591 -13.116 1.00 93.12 100 LEU A C 1
ATOM 756 O O . LEU A 1 100 ? -1.012 14.652 -12.514 1.00 93.12 100 LEU A O 1
ATOM 760 N N . PRO A 1 101 ? -2.510 15.586 -13.926 1.00 90.50 101 PRO A N 1
ATOM 761 C CA . PRO A 1 101 ? -1.687 16.749 -14.289 1.00 90.50 101 PRO A CA 1
ATOM 762 C C . PRO A 1 101 ? -1.139 17.542 -13.093 1.00 90.50 101 PRO A C 1
ATOM 764 O O . PRO A 1 101 ? 0.027 17.946 -13.090 1.00 90.50 101 PRO A O 1
ATOM 767 N N . ASP A 1 102 ? -1.946 17.671 -12.039 1.00 91.00 102 ASP A N 1
ATOM 768 C CA . ASP A 1 102 ? -1.613 18.424 -10.822 1.00 91.00 102 ASP A CA 1
ATOM 769 C C . ASP A 1 102 ? -0.959 17.551 -9.731 1.00 91.00 102 ASP A C 1
ATOM 771 O O . ASP A 1 102 ? -0.691 17.995 -8.617 1.00 91.00 102 ASP A O 1
ATOM 775 N N . GLY A 1 103 ? -0.657 16.283 -10.033 1.00 88.00 103 GLY A N 1
ATOM 776 C CA . GLY A 1 103 ? -0.135 15.304 -9.074 1.00 88.00 103 GLY A CA 1
ATOM 777 C C . GLY A 1 103 ? 1.353 15.444 -8.726 1.00 88.00 103 GLY A C 1
ATOM 778 O O . GLY A 1 103 ? 1.923 14.539 -8.110 1.00 88.00 103 GLY A O 1
ATOM 779 N N . GLN A 1 104 ? 2.017 16.529 -9.136 1.00 85.00 104 GLN A N 1
ATOM 780 C CA . GLN A 1 104 ? 3.480 16.665 -9.068 1.00 85.00 104 GLN A CA 1
ATOM 781 C C . GLN A 1 104 ? 4.013 16.688 -7.630 1.00 85.00 104 GLN A C 1
ATOM 783 O O 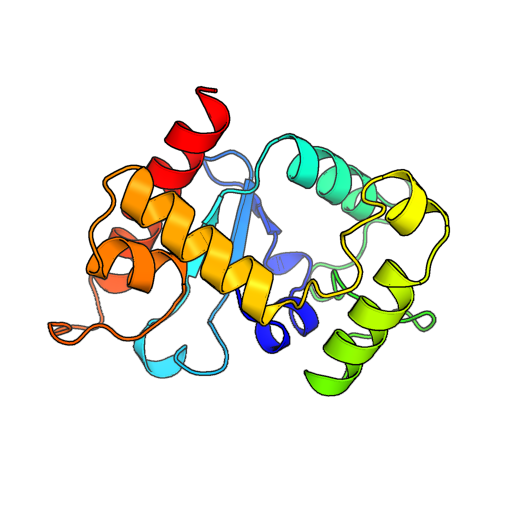. GLN A 1 104 ? 5.064 16.098 -7.359 1.00 85.00 104 GLN A O 1
ATOM 788 N N . ASP A 1 105 ? 3.248 17.241 -6.689 1.00 89.06 105 ASP A N 1
ATOM 789 C CA . ASP A 1 105 ? 3.621 17.317 -5.271 1.00 89.06 105 ASP A CA 1
ATOM 790 C C . ASP A 1 105 ? 3.226 16.076 -4.463 1.00 89.06 105 ASP A C 1
ATOM 792 O O . ASP A 1 105 ? 3.539 15.960 -3.274 1.00 89.06 105 ASP A O 1
ATOM 796 N N . LEU A 1 106 ? 2.604 15.075 -5.099 1.00 92.88 106 LEU A N 1
ATOM 797 C CA . LEU A 1 106 ? 2.252 13.846 -4.404 1.00 92.88 106 LEU A CA 1
ATOM 798 C C . LEU A 1 106 ? 3.503 13.117 -3.923 1.00 92.88 106 LEU A C 1
ATOM 800 O O . LEU A 1 106 ? 4.455 12.839 -4.661 1.00 92.88 106 LEU A O 1
ATOM 804 N N . THR A 1 107 ? 3.485 12.743 -2.651 1.00 93.44 107 THR A N 1
ATOM 805 C CA . THR A 1 107 ? 4.518 11.916 -2.032 1.00 93.44 107 THR A CA 1
ATOM 806 C C . THR A 1 107 ? 3.888 10.645 -1.484 1.00 93.44 107 THR A C 1
ATOM 808 O O . THR A 1 107 ? 2.723 10.638 -1.102 1.00 93.44 107 THR A O 1
ATOM 811 N N . LEU A 1 108 ? 4.667 9.564 -1.364 1.00 92.38 108 LEU A N 1
ATOM 812 C CA . LEU A 1 108 ? 4.191 8.334 -0.711 1.00 92.38 108 LEU A CA 1
ATOM 813 C C . LEU A 1 108 ? 3.722 8.581 0.735 1.00 92.38 108 LEU A C 1
ATOM 815 O O . LEU A 1 108 ? 2.841 7.883 1.230 1.00 92.38 108 LEU A O 1
ATOM 819 N N . HIS A 1 109 ? 4.321 9.560 1.422 1.00 92.06 109 HIS A N 1
ATOM 820 C CA . HIS A 1 109 ? 3.854 9.981 2.740 1.00 92.06 109 HIS A CA 1
ATOM 821 C C . HIS A 1 109 ? 2.528 10.741 2.644 1.00 92.06 109 HIS A C 1
ATOM 823 O O . HIS A 1 109 ? 1.604 10.393 3.368 1.00 92.06 109 HIS A O 1
ATOM 829 N N . GLY A 1 110 ? 2.417 11.696 1.717 1.00 93.69 110 GLY A N 1
ATOM 830 C CA . GLY A 1 110 ? 1.192 12.449 1.448 1.00 93.69 110 GLY A CA 1
ATOM 831 C C . GLY A 1 110 ? 0.016 11.534 1.123 1.00 93.69 110 GLY A C 1
ATOM 832 O O . GLY A 1 110 ? -0.991 11.602 1.806 1.00 93.69 110 GLY A O 1
ATOM 833 N N . LEU A 1 111 ? 0.188 10.571 0.210 1.00 93.38 111 LEU A N 1
ATOM 834 C CA . LEU A 1 111 ? -0.837 9.566 -0.112 1.00 93.38 111 LEU A CA 1
ATOM 835 C C . LEU A 1 111 ? -1.298 8.779 1.122 1.00 93.38 111 LEU A C 1
ATOM 837 O O . LEU A 1 111 ? -2.477 8.472 1.276 1.00 93.38 111 LEU A O 1
ATOM 841 N N . ARG A 1 112 ? -0.371 8.451 2.027 1.00 93.62 112 ARG A N 1
ATOM 842 C CA . ARG A 1 112 ? -0.700 7.763 3.279 1.00 93.62 112 ARG A CA 1
ATOM 843 C C . ARG A 1 112 ? -1.473 8.663 4.246 1.00 93.62 112 ARG A C 1
ATOM 845 O O . ARG A 1 112 ? -2.333 8.148 4.952 1.00 93.62 112 ARG A O 1
ATOM 852 N N . VAL A 1 113 ? -1.143 9.952 4.305 1.00 93.88 113 VAL A N 1
ATOM 853 C CA . VAL A 1 113 ? -1.863 10.942 5.118 1.00 93.88 113 VAL A CA 1
ATOM 854 C C . VAL A 1 113 ? -3.262 11.164 4.554 1.00 93.88 113 VAL A C 1
ATOM 856 O O . VAL A 1 113 ? -4.217 11.045 5.307 1.00 93.88 113 VAL A O 1
ATOM 859 N N . THR A 1 114 ? -3.403 11.359 3.240 1.00 94.38 114 THR A N 1
ATOM 860 C CA . THR A 1 114 ? -4.705 11.460 2.563 1.00 94.38 114 THR A CA 1
ATOM 861 C C . THR A 1 114 ? -5.571 10.239 2.849 1.00 94.38 114 THR A C 1
ATOM 863 O O . THR A 1 114 ? -6.697 10.386 3.304 1.00 94.38 114 THR A O 1
ATOM 866 N N . PHE A 1 115 ? -5.021 9.029 2.705 1.00 93.94 115 PHE A N 1
ATOM 867 C CA . PHE A 1 115 ? -5.740 7.802 3.051 1.00 93.94 115 PHE A CA 1
ATOM 868 C C . PHE A 1 115 ? -6.188 7.770 4.522 1.00 93.94 115 PHE A C 1
ATOM 870 O O . PHE A 1 115 ? -7.277 7.297 4.826 1.00 93.94 115 PHE A O 1
ATOM 877 N N . ALA A 1 116 ? -5.369 8.271 5.450 1.00 94.19 116 ALA A N 1
ATOM 878 C CA . ALA A 1 116 ? -5.748 8.370 6.858 1.00 94.19 116 ALA A CA 1
ATOM 879 C C . ALA A 1 116 ? -6.921 9.343 7.064 1.00 94.19 116 ALA A C 1
ATOM 881 O O . ALA A 1 116 ? -7.860 9.008 7.785 1.00 94.19 116 ALA A O 1
ATOM 882 N N . SER A 1 117 ? -6.883 10.505 6.407 1.00 95.56 117 SER A N 1
ATOM 883 C CA . SER A 1 117 ? -7.961 11.498 6.439 1.00 95.56 117 SER A CA 1
ATOM 884 C C . SER A 1 117 ? -9.265 10.942 5.867 1.00 95.56 117 SER A C 1
ATOM 886 O O . SER A 1 117 ? -10.282 10.999 6.552 1.00 95.56 117 SER A O 1
ATOM 888 N N . GLU A 1 118 ? -9.224 10.292 4.698 1.00 95.06 118 GLU A N 1
ATOM 889 C CA . GLU A 1 118 ? -10.393 9.643 4.077 1.00 95.06 118 GLU A CA 1
ATOM 890 C C . GLU A 1 118 ? -11.059 8.630 5.022 1.00 95.06 118 GLU A C 1
ATOM 892 O O . GLU A 1 118 ? -12.286 8.534 5.099 1.00 95.06 118 GLU A O 1
ATOM 897 N N . LEU A 1 119 ? -10.258 7.860 5.769 1.00 94.81 119 LEU A N 1
ATOM 898 C CA . LEU A 1 119 ? -10.786 6.924 6.760 1.00 94.81 119 LEU A CA 1
ATOM 899 C C . LEU A 1 119 ? -11.459 7.652 7.932 1.00 94.81 119 LEU A C 1
ATOM 901 O O . LEU A 1 119 ? -12.525 7.221 8.371 1.00 94.81 119 LEU A O 1
ATOM 905 N N . ARG A 1 120 ? -10.889 8.756 8.432 1.00 95.50 120 ARG A N 1
ATOM 906 C CA . ARG A 1 120 ? -11.529 9.548 9.499 1.00 95.50 120 ARG A CA 1
ATOM 907 C C . ARG A 1 120 ? -12.845 10.156 9.030 1.00 95.50 120 ARG A C 1
ATOM 909 O O . ARG A 1 120 ? -13.842 10.038 9.737 1.00 95.50 120 ARG A O 1
ATOM 916 N N . GLU A 1 121 ? -12.866 10.719 7.827 1.00 95.25 121 GLU A N 1
ATOM 917 C CA . GLU A 1 121 ? -14.072 11.255 7.184 1.00 95.25 121 GLU A CA 1
ATOM 918 C C . GLU A 1 121 ? -15.131 10.166 6.959 1.00 95.25 121 GLU A C 1
ATOM 920 O O . GLU A 1 121 ? -16.327 10.407 7.095 1.00 95.25 121 GLU A O 1
ATOM 925 N N . SER A 1 122 ? -14.692 8.930 6.713 1.00 94.06 122 SER A N 1
ATOM 926 C CA . SER A 1 122 ? -15.558 7.753 6.589 1.00 94.06 122 SER A CA 1
ATOM 927 C C . SER A 1 122 ? -16.015 7.159 7.932 1.00 94.06 122 SER A C 1
ATOM 929 O O . SER A 1 122 ? -16.641 6.097 7.940 1.00 94.06 122 SER A O 1
ATOM 931 N N . GLY A 1 123 ? -15.708 7.805 9.062 1.00 94.44 123 GLY A N 1
ATOM 932 C CA . GLY A 1 123 ? -16.174 7.413 10.396 1.00 94.44 123 GLY A CA 1
ATOM 933 C C . GLY A 1 123 ? -15.319 6.366 11.116 1.00 94.44 123 GLY A C 1
ATOM 934 O O . GLY A 1 123 ? -15.743 5.851 12.150 1.00 94.44 123 GLY A O 1
ATOM 935 N N . PHE A 1 124 ? -14.124 6.039 10.617 1.00 94.38 124 PHE A N 1
ATOM 936 C CA . PHE A 1 124 ? -13.191 5.173 11.346 1.00 94.38 124 PHE A CA 1
ATOM 937 C C . PHE A 1 124 ? -12.540 5.946 12.497 1.00 94.38 124 PHE A C 1
ATOM 939 O O . PHE A 1 124 ? -12.190 7.118 12.358 1.00 94.38 124 PHE A O 1
ATOM 946 N N . SER A 1 125 ? -12.356 5.295 13.642 1.00 92.69 125 SER A N 1
ATOM 947 C CA . SER A 1 125 ? -11.674 5.851 14.815 1.00 92.69 125 SER A CA 1
ATOM 948 C C . SER A 1 125 ? -10.163 6.009 14.599 1.00 92.69 125 SER A C 1
ATOM 950 O O . SER A 1 125 ? -9.570 5.344 13.749 1.00 92.69 125 SER A O 1
ATOM 952 N N . ASP A 1 126 ? -9.498 6.831 15.421 1.00 90.69 126 ASP A N 1
ATOM 953 C CA . ASP A 1 126 ? -8.032 6.994 15.372 1.00 90.69 126 ASP A CA 1
ATOM 954 C C . ASP A 1 126 ? -7.291 5.663 15.560 1.00 90.69 126 ASP A C 1
ATOM 956 O O . ASP A 1 126 ? -6.248 5.418 14.951 1.00 90.69 126 ASP A O 1
ATOM 960 N N . ARG A 1 127 ? -7.861 4.763 16.370 1.00 87.62 127 ARG A N 1
ATOM 961 C CA . ARG A 1 127 ? -7.331 3.414 16.567 1.00 87.62 127 ARG A CA 1
ATOM 962 C C . ARG A 1 127 ? -7.405 2.586 15.290 1.00 87.62 127 ARG A C 1
ATOM 964 O O . ARG A 1 127 ? -6.413 1.972 14.917 1.00 87.62 127 ARG A O 1
ATOM 971 N N . GLU A 1 128 ? -8.550 2.580 14.622 1.00 90.62 128 GLU A N 1
ATOM 972 C CA . GLU A 1 128 ? -8.740 1.838 13.373 1.00 90.62 128 GLU A CA 1
ATOM 973 C C . GLU A 1 128 ? -7.852 2.386 12.252 1.00 90.62 128 GLU A C 1
ATOM 975 O O . GLU A 1 128 ? -7.262 1.625 11.483 1.00 90.62 128 GLU A O 1
ATOM 980 N N . VAL A 1 129 ? -7.677 3.707 12.197 1.00 91.75 129 VAL A N 1
ATOM 981 C CA . VAL A 1 129 ? -6.713 4.328 11.288 1.00 91.75 129 VAL A CA 1
ATOM 982 C C . VAL A 1 129 ? -5.293 3.865 11.617 1.00 91.75 129 VAL A C 1
ATOM 984 O O . VAL A 1 129 ? -4.579 3.416 10.720 1.00 91.75 129 VAL A O 1
ATOM 987 N N . ALA A 1 130 ? -4.880 3.880 12.887 1.00 88.94 130 ALA A N 1
ATOM 988 C CA . ALA A 1 130 ? -3.566 3.377 13.288 1.00 88.94 130 ALA A CA 1
ATOM 989 C C . ALA A 1 130 ? -3.368 1.894 12.921 1.00 88.94 130 ALA A C 1
ATOM 991 O O . ALA A 1 130 ? -2.301 1.529 12.414 1.00 88.94 130 ALA A O 1
ATOM 992 N N . ASP A 1 131 ? -4.400 1.066 13.097 1.00 88.06 131 ASP A N 1
ATOM 993 C CA . ASP A 1 131 ? -4.400 -0.349 12.726 1.00 88.06 131 ASP A CA 1
ATOM 994 C C . ASP A 1 131 ? -4.169 -0.525 11.215 1.00 88.06 131 ASP A C 1
ATOM 996 O O . ASP A 1 131 ? -3.246 -1.228 10.799 1.00 88.06 131 ASP A O 1
ATOM 1000 N N . MET A 1 132 ? -4.907 0.199 10.369 1.00 89.88 132 MET A N 1
ATOM 1001 C CA . MET A 1 132 ? -4.717 0.156 8.909 1.00 89.88 132 MET A CA 1
ATOM 1002 C C . MET A 1 132 ? -3.354 0.655 8.454 1.00 89.88 132 MET A C 1
ATOM 1004 O O . MET A 1 132 ? -2.790 0.233 7.436 1.00 89.88 132 MET A O 1
ATOM 1008 N N . LEU A 1 133 ? -2.809 1.600 9.203 1.00 89.00 133 LEU A N 1
ATOM 1009 C CA . LEU A 1 133 ? -1.530 2.193 8.913 1.00 89.00 133 LEU A CA 1
ATOM 1010 C C . LEU A 1 133 ? -0.367 1.330 9.442 1.00 89.00 133 LEU A C 1
ATOM 1012 O O . LEU A 1 133 ? 0.755 1.486 8.943 1.00 89.00 133 LEU A O 1
ATOM 1016 N N . GLY A 1 134 ? -0.588 0.401 10.374 1.00 85.00 134 GLY A N 1
ATOM 1017 C CA . GLY A 1 134 ? 0.488 -0.294 11.089 1.00 85.00 134 GLY A CA 1
ATOM 1018 C C . GLY A 1 134 ? 1.282 0.658 11.995 1.00 85.00 134 GLY A C 1
ATOM 1019 O O . GLY A 1 134 ? 2.517 0.572 12.097 1.00 85.00 134 GLY A O 1
ATOM 1020 N N . ASP A 1 135 ? 0.588 1.640 12.567 1.00 85.12 135 ASP A N 1
ATOM 1021 C CA . ASP A 1 135 ? 1.089 2.576 13.569 1.00 85.12 135 ASP A CA 1
ATOM 1022 C C . ASP A 1 135 ? 0.820 2.057 14.993 1.00 85.12 135 ASP A C 1
ATOM 1024 O O . ASP A 1 135 ? 0.071 1.106 15.202 1.00 85.12 135 ASP A O 1
ATOM 1028 N N . LEU A 1 136 ? 1.525 2.612 15.981 1.00 79.31 136 LEU A N 1
ATOM 1029 C CA . LEU A 1 136 ? 1.253 2.319 17.390 1.00 79.31 136 LEU A CA 1
ATOM 1030 C C . LEU A 1 136 ? 0.183 3.300 17.869 1.00 79.31 136 LEU A C 1
ATOM 1032 O O . LEU A 1 136 ? 0.343 4.495 17.644 1.00 79.31 136 LEU A O 1
ATOM 1036 N N . SER A 1 137 ? -0.861 2.814 18.540 1.00 69.69 137 SER A N 1
ATOM 1037 C CA . SER A 1 137 ? -1.828 3.665 19.243 1.00 69.69 137 SER A CA 1
ATOM 1038 C C . SER A 1 137 ? -1.608 3.618 20.760 1.00 69.69 137 SER A C 1
ATOM 1040 O O . SER A 1 137 ? -1.037 2.660 21.291 1.00 69.69 137 SER A O 1
ATOM 1042 N N . GLU A 1 138 ? -2.026 4.677 21.457 1.00 58.41 138 GLU A N 1
ATOM 1043 C CA . GLU A 1 138 ? -1.703 4.926 22.873 1.00 58.41 138 GLU A CA 1
ATOM 1044 C C . GLU A 1 138 ? -2.328 3.904 23.845 1.00 58.41 138 GLU A C 1
ATOM 1046 O O . GLU A 1 138 ? -1.746 3.602 24.881 1.00 58.41 138 GLU A O 1
ATOM 1051 N N . GLY A 1 139 ? -3.454 3.274 23.492 1.00 55.19 139 GLY A N 1
ATOM 1052 C CA . GLY A 1 139 ? -4.172 2.319 24.358 1.00 55.19 139 GLY A CA 1
ATOM 1053 C C . GLY A 1 139 ? -3.718 0.850 24.281 1.00 55.19 139 GLY A C 1
ATOM 1054 O O . GLY A 1 139 ? -4.451 -0.049 24.693 1.00 55.19 139 GLY A O 1
ATOM 1055 N N . MET A 1 140 ? -2.561 0.549 23.685 1.00 57.50 140 MET A N 1
ATOM 1056 C CA . MET A 1 140 ? -2.263 -0.793 23.158 1.00 57.50 140 MET A CA 1
ATOM 1057 C C . MET A 1 140 ? -1.615 -1.769 24.155 1.00 57.50 140 MET A C 1
ATOM 1059 O O . MET A 1 140 ? -0.463 -2.186 23.998 1.00 57.50 140 MET A O 1
ATOM 1063 N N . GLY A 1 141 ? -2.399 -2.242 25.123 1.00 48.62 141 GLY A N 1
ATOM 1064 C CA . GLY A 1 141 ? -2.096 -3.445 25.902 1.00 48.62 141 GLY A CA 1
ATOM 1065 C C . GLY A 1 141 ? -2.408 -4.739 25.129 1.00 48.62 141 GLY A C 1
ATOM 1066 O O . GLY A 1 141 ? -3.518 -4.923 24.647 1.00 48.62 141 GLY A O 1
ATOM 1067 N N . LYS A 1 142 ? -1.439 -5.665 25.091 1.00 53.28 142 LYS A N 1
ATOM 1068 C CA . LYS A 1 142 ? -1.486 -7.065 24.592 1.00 53.28 142 LYS A CA 1
ATOM 1069 C C . LYS A 1 142 ? -1.219 -7.296 23.091 1.00 53.28 142 LYS A C 1
ATOM 1071 O O . LYS A 1 142 ? -1.687 -6.586 22.209 1.00 53.28 142 LYS A O 1
ATOM 1076 N N . ARG A 1 143 ? -0.388 -8.319 22.840 1.00 55.19 143 ARG A N 1
ATOM 1077 C CA . ARG A 1 143 ? 0.215 -8.720 21.550 1.00 55.19 143 ARG A CA 1
ATOM 1078 C C . ARG A 1 143 ? -0.655 -9.713 20.758 1.00 55.19 143 ARG A C 1
ATOM 1080 O O . ARG A 1 143 ? -0.511 -9.787 19.548 1.00 55.19 143 ARG A O 1
ATOM 1087 N N . TYR A 1 144 ? -1.553 -10.445 21.429 1.00 51.50 144 TYR A N 1
ATOM 1088 C CA . TYR A 1 144 ? -2.262 -11.598 20.849 1.00 51.50 144 TYR A CA 1
ATOM 1089 C C . TYR A 1 144 ? -3.521 -11.251 20.037 1.00 51.50 144 TYR A C 1
ATOM 1091 O O . TYR A 1 144 ? -3.824 -11.956 19.084 1.00 51.50 144 TYR A O 1
ATOM 1099 N N . SER A 1 145 ? -4.232 -10.159 20.343 1.00 60.19 145 SER A N 1
ATOM 1100 C CA . SER A 1 145 ? -5.443 -9.757 19.600 1.00 60.19 145 SER A CA 1
ATOM 1101 C C . SER A 1 145 ? -5.172 -8.802 18.430 1.00 60.19 145 SER A C 1
ATOM 1103 O O . SER A 1 145 ? -6.075 -8.531 17.646 1.00 60.19 145 SER A O 1
ATOM 1105 N N . ARG A 1 146 ? -3.934 -8.306 18.276 1.00 71.38 146 ARG A N 1
ATOM 1106 C CA . ARG A 1 146 ? -3.603 -7.231 17.320 1.00 71.38 146 ARG A CA 1
ATOM 1107 C C . ARG A 1 146 ? -3.890 -7.619 15.873 1.00 71.38 146 ARG A C 1
ATOM 1109 O O . ARG A 1 146 ? -4.618 -6.904 15.200 1.00 71.38 146 ARG A O 1
ATOM 1116 N N . GLY A 1 147 ? -3.393 -8.770 15.419 1.00 73.88 147 GLY A N 1
ATOM 1117 C CA . GLY A 1 147 ? -3.602 -9.211 14.035 1.00 73.88 147 GLY A CA 1
ATOM 1118 C C . GLY A 1 147 ? -5.082 -9.398 13.679 1.00 73.88 147 GLY A C 1
ATOM 1119 O O . GLY A 1 147 ? -5.505 -9.027 12.587 1.00 73.88 147 GLY A O 1
ATOM 1120 N N . ALA A 1 148 ? -5.885 -9.907 14.620 1.00 78.94 148 ALA A N 1
ATOM 1121 C CA . ALA A 1 148 ? -7.318 -10.105 14.421 1.00 78.94 148 ALA A CA 1
ATOM 1122 C C . ALA A 1 148 ? -8.076 -8.772 14.317 1.00 78.94 148 ALA A C 1
ATOM 1124 O O . ALA A 1 148 ? -8.874 -8.601 13.398 1.00 78.94 148 ALA A O 1
ATOM 1125 N N . GLU A 1 149 ? -7.799 -7.815 15.207 1.00 83.25 149 GLU A N 1
ATOM 1126 C CA . GLU A 1 149 ? -8.424 -6.486 15.158 1.00 83.25 149 GLU A CA 1
ATOM 1127 C C . GLU A 1 149 ? -8.018 -5.719 13.892 1.00 83.25 149 GLU A C 1
ATOM 1129 O O . GLU A 1 149 ? -8.876 -5.195 13.187 1.00 83.25 149 GLU A O 1
ATOM 1134 N N . MET A 1 150 ? -6.739 -5.763 13.512 1.00 86.19 150 MET A N 1
ATOM 1135 C CA . MET A 1 150 ? -6.264 -5.141 12.272 1.00 86.19 150 MET A CA 1
ATOM 1136 C C . MET A 1 150 ? -6.926 -5.752 11.036 1.00 86.19 150 MET A C 1
ATOM 1138 O O . MET A 1 150 ? -7.314 -5.026 10.121 1.00 86.19 150 MET A O 1
ATOM 1142 N N . ARG A 1 151 ? -7.110 -7.079 11.010 1.00 90.38 151 ARG A N 1
ATOM 1143 C CA . ARG A 1 151 ? -7.822 -7.736 9.912 1.00 90.38 151 ARG A CA 1
ATOM 1144 C C . ARG A 1 151 ? -9.301 -7.343 9.874 1.00 90.38 151 ARG A C 1
ATOM 1146 O O . ARG A 1 151 ? -9.808 -7.091 8.784 1.00 90.38 151 ARG A O 1
ATOM 1153 N N . LYS A 1 152 ? -9.988 -7.262 11.021 1.00 91.19 152 LYS A N 1
ATOM 1154 C CA . LYS A 1 152 ? -11.385 -6.784 11.090 1.00 91.19 152 LYS A CA 1
ATOM 1155 C C . LYS A 1 152 ? -11.510 -5.369 10.530 1.00 91.19 152 LYS A C 1
ATOM 1157 O O . LYS A 1 152 ? -12.388 -5.111 9.709 1.00 91.19 152 LYS A O 1
ATOM 1162 N N . THR A 1 153 ? -10.603 -4.477 10.920 1.00 92.50 153 THR A N 1
ATOM 1163 C CA . THR A 1 153 ? -10.556 -3.113 10.390 1.00 92.50 153 THR A CA 1
ATOM 1164 C C . THR A 1 153 ? -10.291 -3.114 8.885 1.00 92.50 153 THR A C 1
ATOM 1166 O O . THR A 1 153 ? -11.014 -2.454 8.143 1.00 92.50 153 THR A O 1
ATOM 1169 N N . SER A 1 154 ? -9.335 -3.917 8.404 1.00 93.69 154 SER A N 1
ATOM 1170 C CA . SER A 1 154 ? -9.054 -4.060 6.969 1.00 93.69 154 SER A CA 1
ATOM 1171 C C . SER A 1 154 ? -10.261 -4.539 6.178 1.00 93.69 154 SER A C 1
ATOM 1173 O O . SER A 1 154 ? -10.527 -4.001 5.106 1.00 93.69 154 SER A O 1
ATOM 1175 N N . LEU A 1 155 ? -11.010 -5.512 6.697 1.00 94.69 155 LEU A N 1
ATOM 1176 C CA . LEU A 1 155 ? -12.227 -5.991 6.049 1.00 94.69 155 LEU A CA 1
ATOM 1177 C C . LEU A 1 155 ? -13.263 -4.870 5.926 1.00 94.69 155 LEU A C 1
ATOM 1179 O O . LEU A 1 155 ? -13.801 -4.654 4.844 1.00 94.69 155 LEU A O 1
ATOM 1183 N N . ARG A 1 156 ? -13.492 -4.107 7.001 1.00 95.19 156 ARG A N 1
ATOM 1184 C CA . ARG A 1 156 ? -14.424 -2.969 6.980 1.00 95.19 156 ARG A CA 1
ATOM 1185 C C . ARG A 1 156 ? -13.997 -1.888 5.991 1.00 95.19 156 ARG A C 1
ATOM 1187 O O . ARG A 1 156 ? -14.836 -1.375 5.256 1.00 95.19 156 ARG A O 1
ATOM 1194 N N . VAL A 1 157 ? -12.705 -1.561 5.940 1.00 93.56 157 VAL A N 1
ATOM 1195 C CA . VAL A 1 157 ? -12.166 -0.615 4.949 1.00 93.56 157 VAL A CA 1
ATOM 1196 C C . VAL A 1 157 ? -12.363 -1.138 3.530 1.00 93.56 157 VAL A C 1
ATOM 1198 O O . VAL A 1 157 ? -12.811 -0.393 2.661 1.00 93.56 157 VAL A O 1
ATOM 1201 N N . HIS A 1 158 ? -12.065 -2.414 3.292 1.00 93.94 158 HIS A N 1
ATOM 1202 C CA . HIS A 1 158 ? -12.218 -3.043 1.983 1.00 93.94 158 HIS A CA 1
ATOM 1203 C C . HIS A 1 158 ? -13.678 -3.034 1.510 1.00 93.94 158 HIS A C 1
ATOM 1205 O O . HIS A 1 158 ? -13.957 -2.605 0.395 1.00 93.94 158 HIS A O 1
ATOM 1211 N N . GLN A 1 159 ? -14.615 -3.426 2.377 1.00 92.94 159 GLN A N 1
ATOM 1212 C CA . GLN A 1 159 ? -16.051 -3.386 2.093 1.00 92.94 159 GLN A CA 1
ATOM 1213 C C . GLN A 1 159 ? -16.528 -1.965 1.787 1.00 92.94 159 GLN A C 1
ATOM 1215 O O . GLN A 1 159 ? -17.236 -1.757 0.807 1.00 92.94 159 GLN A O 1
ATOM 1220 N N . ARG A 1 160 ? -16.104 -0.974 2.583 1.00 90.81 160 ARG A N 1
ATOM 1221 C CA . ARG A 1 160 ? -16.515 0.423 2.395 1.00 90.81 160 ARG A CA 1
ATOM 1222 C C . ARG A 1 160 ? -16.068 0.989 1.048 1.00 90.81 160 ARG A C 1
ATOM 1224 O O . ARG A 1 160 ? -16.844 1.706 0.434 1.00 90.81 160 ARG A O 1
ATOM 1231 N N . ARG A 1 161 ? -14.850 0.666 0.599 1.00 85.56 161 ARG A N 1
ATOM 1232 C CA . ARG A 1 161 ? -14.285 1.170 -0.667 1.00 85.56 161 ARG A CA 1
ATOM 1233 C C . ARG A 1 161 ? -14.800 0.450 -1.915 1.00 85.56 161 ARG A C 1
ATOM 1235 O O . ARG A 1 161 ? -14.665 0.997 -2.996 1.00 85.56 161 ARG A O 1
ATOM 1242 N N . ASN A 1 162 ? -15.353 -0.755 -1.771 1.00 81.62 162 ASN A N 1
ATOM 1243 C CA . ASN A 1 162 ? -15.960 -1.502 -2.880 1.00 81.62 162 ASN A CA 1
ATOM 1244 C C . ASN A 1 162 ? -17.490 -1.332 -2.959 1.00 81.62 162 ASN A C 1
ATOM 1246 O O . ASN A 1 162 ? -18.113 -1.891 -3.855 1.00 81.62 162 ASN A O 1
ATOM 1250 N N . ALA A 1 163 ? -18.106 -0.636 -1.999 1.00 72.88 163 ALA A N 1
ATOM 1251 C CA . ALA A 1 163 ? -19.546 -0.363 -1.976 1.00 72.88 163 ALA A CA 1
ATOM 1252 C C . ALA A 1 163 ? -19.927 0.969 -2.657 1.00 72.88 163 ALA A C 1
ATOM 1254 O O . ALA A 1 163 ? -21.101 1.336 -2.663 1.00 72.88 163 ALA A O 1
ATOM 1255 N N . SER A 1 164 ? -18.934 1.693 -3.174 1.00 50.31 164 SER A N 1
ATOM 1256 C CA . SER A 1 164 ? -19.029 2.949 -3.932 1.00 50.31 164 SER A CA 1
ATOM 1257 C C . SER A 1 164 ? -18.627 2.710 -5.374 1.00 50.31 164 SER A C 1
ATOM 1259 O O . SER A 1 164 ? -19.303 3.273 -6.258 1.00 50.31 164 SER A O 1
#

Nearest PDB structures (foldseek):
  5crx-assembly1_B-2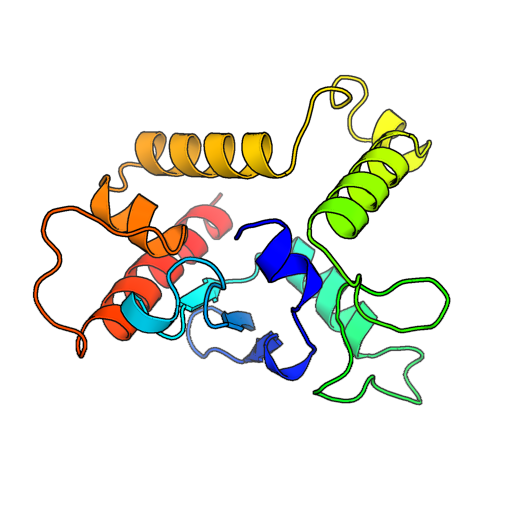  TM=6.621E-01  e=6.312E-02  Punavirus P1
  5u91-assembly1_F  TM=6.281E-01  e=8.562E-02  synthetic construct
  1pvr-assembly1_B-2  TM=6.559E-01  e=1.675E-01  Punavirus P1

Radius of gyration: 16.41 Å; Cα contacts (8 Å, |Δi|>4): 205; chains: 1; bounding box: 37×38×46 Å

Secondary structure (DSSP, 8-state):
--HHHHTT-BGGGEEEETTTEEEEEE--TTTHHHH--EEEEPPHHHHHHHHHHHHTTSS-PPPTTSBSSB-TTSPBPSSHHHHHHHHHHHHHSHHHHHH-TTGGG--HHHHHHHHHHHHHHTT--HHHHHHHHT---TT---SSSHHHHHHHHHHHHHHHHH--

Solvent-accessible surface area (backbone atoms only — not comparable to full-atom values): 9288 Å² total; per-residue (Å²): 105,52,56,61,43,52,28,65,36,24,45,67,25,58,36,81,37,97,88,54,56,35,26,45,45,47,60,43,81,92,39,18,96,69,55,40,56,43,46,40,49,44,54,72,70,62,38,54,54,50,52,50,63,48,42,45,87,76,81,57,58,70,54,48,84,38,39,68,45,48,48,99,84,65,40,50,41,92,41,43,65,54,39,50,52,52,50,53,52,50,55,69,34,67,70,40,37,72,76,39,70,84,49,75,83,68,38,74,65,53,55,46,50,52,52,46,49,55,40,45,78,70,69,46,50,75,60,50,44,25,42,67,53,58,51,87,55,95,84,74,78,73,73,84,60,39,45,60,54,26,37,54,46,22,51,54,53,42,53,59,68,72,74,111

Foldseek 3Di:
DFLQFLLQQFLLQFDQDPLLRTWRWDQDPPQRVQQPIFIARDAPVRVVVQVDVQCPPVPDGDDRNFHPDADPVSHGQPDSVSSQVVVQVVCVDPVNCVVPVPCNPDGSVNVLVVVLVVCVVVVDDPVLSCLCVVHDDPVDDDHPCNRVSSVVSNSVVSVVVNVD

InterPro domains:
  IPR002104 Integrase, catalytic domain [PF00589] (1-146)
  IPR011010 DNA breaking-rejoining enzyme, catalytic core [SSF56349] (1-150)
  IPR013762 Integrase-like, catalytic domain superfamily [G3DSA:1.10.443.10] (1-154)

Mean predicted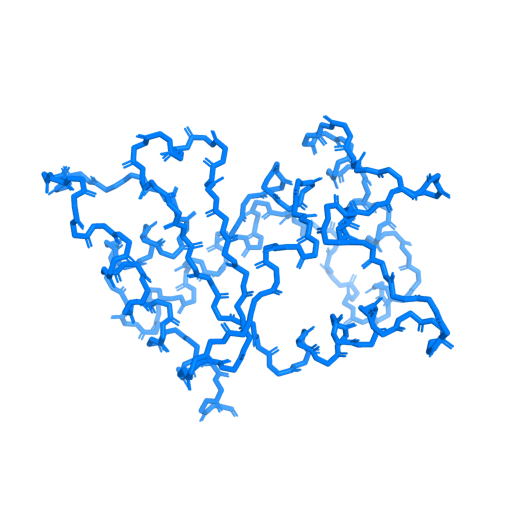 aligned error: 4.98 Å

pLDDT: mean 88.59, std 9.81, range [48.62, 97.69]

Sequence (164 aa):
MRGQDIARLTWANYRADPDMGKVLAFVPRKNGGKVGEITIGVPAELRSLLDAMKAGDGTVQPAGNAPICRNSRGKAYPTENAMRQVWQQVKLSEAFKAALPDGQDLTLHGLRVTFASELRESGFSDREVADMLGDLSEGMGKRYSRGAEMRKTSLRVHQRRNAS